Protein AF-A0A0A9GS53-F1 (afdb_monomer)

Radius of gyration: 16.92 Å; Cα contacts (8 Å, |Δi|>4): 33; chains: 1; bounding box: 30×32×38 Å

Solvent-accessible surface area (backbone atoms only — not comparable to full-atom values): 4433 Å² total; per-residue (Å²): 107,62,41,71,25,54,40,73,83,67,80,86,81,84,73,54,71,75,58,45,61,74,72,48,96,61,92,76,92,85,85,85,80,88,52,63,72,59,40,68,78,36,75,82,65,64,56,71,70,57,40,42,40,66,72,48,41,58,80,60,47,66,44,82,86,127

Organism: Arundo donax (NCBI:txid35708)

pLDDT: mean 94.09, std 6.3, range [60.88, 98.56]

Foldseek 3Di:
DCLAFPNVPDDDDDDDPVRVVVVDPDDDDDDDDDCPVVCVVPVVDDDPVVCCVVPPRVVNGPDDDD

Structure (mmCIF, N/CA/C/O backbone):
data_AF-A0A0A9GS53-F1
#
_entry.id   AF-A0A0A9GS53-F1
#
loop_
_atom_site.group_PDB
_atom_site.id
_atom_site.type_symbol
_atom_site.label_atom_id
_atom_site.label_alt_id
_atom_site.label_comp_id
_atom_site.label_asym_id
_atom_site.label_entity_id
_atom_site.label_seq_id
_atom_site.pdbx_PDB_ins_code
_atom_site.Cartn_x
_atom_site.Cartn_y
_atom_site.Cartn_z
_atom_site.occupancy
_atom_site.B_iso_or_equiv
_atom_site.auth_seq_id
_atom_site.auth_comp_id
_atom_site.auth_asym_id
_atom_site.auth_atom_id
_atom_site.pdbx_PDB_model_num
ATOM 1 N N . MET A 1 1 ? -2.887 7.370 -0.134 1.00 93.69 1 MET A N 1
ATOM 2 C CA . MET A 1 1 ? -3.458 6.901 -1.418 1.00 93.69 1 MET A CA 1
ATOM 3 C C . MET A 1 1 ? -4.984 6.897 -1.391 1.00 93.69 1 MET A C 1
ATOM 5 O O . MET A 1 1 ? -5.554 7.699 -2.110 1.00 93.69 1 MET A O 1
ATOM 9 N N . TYR A 1 2 ? -5.658 6.132 -0.523 1.00 96.69 2 TYR A N 1
ATOM 10 C CA . TYR A 1 2 ? -7.133 6.047 -0.518 1.00 96.69 2 TYR A CA 1
ATOM 11 C C . TYR A 1 2 ? -7.871 7.399 -0.530 1.00 96.69 2 TYR A C 1
ATOM 13 O O . TYR A 1 2 ? 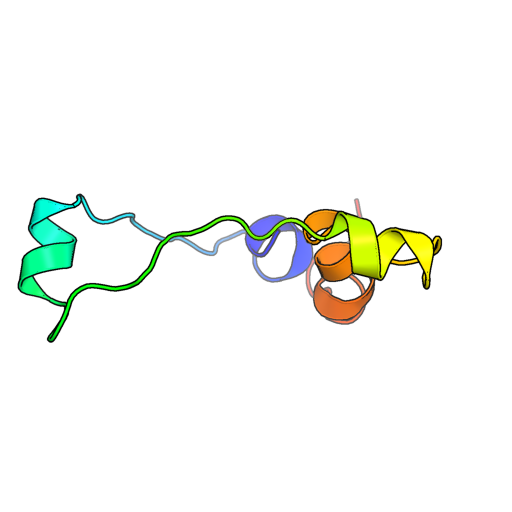-8.688 7.626 -1.416 1.00 96.69 2 TYR A O 1
ATOM 21 N N . LYS A 1 3 ? -7.525 8.341 0.365 1.00 96.50 3 LYS A N 1
ATOM 22 C CA . LYS A 1 3 ? -8.151 9.678 0.354 1.00 96.50 3 LYS A CA 1
ATOM 23 C C . LYS A 1 3 ? -7.988 10.419 -0.971 1.00 96.50 3 LYS A C 1
ATOM 25 O O . LYS A 1 3 ? -8.932 10.995 -1.485 1.00 96.50 3 LYS A O 1
ATOM 30 N N . LYS A 1 4 ? -6.777 10.372 -1.529 1.00 96.31 4 LYS A N 1
ATOM 31 C CA . LYS A 1 4 ? -6.414 11.090 -2.754 1.00 96.31 4 LYS A CA 1
ATOM 32 C C . LYS A 1 4 ? -7.146 10.550 -3.985 1.00 96.31 4 LYS A C 1
ATOM 34 O O . LYS A 1 4 ? -7.519 11.336 -4.840 1.00 96.31 4 LYS A O 1
ATOM 39 N N . TYR A 1 5 ? -7.295 9.230 -4.095 1.00 97.25 5 TYR A N 1
ATOM 40 C CA . TYR A 1 5 ? -7.805 8.602 -5.319 1.00 97.25 5 TYR A CA 1
ATOM 41 C C . TYR A 1 5 ? -9.270 8.154 -5.213 1.00 97.25 5 TYR A C 1
ATOM 43 O O . TYR A 1 5 ? -9.944 8.104 -6.236 1.00 97.25 5 TYR A O 1
ATOM 51 N N . ILE A 1 6 ? -9.776 7.841 -4.013 1.00 97.19 6 ILE A N 1
ATOM 52 C CA . ILE A 1 6 ? -11.087 7.195 -3.818 1.00 97.19 6 ILE A CA 1
ATOM 53 C C . ILE A 1 6 ? -12.078 8.076 -3.046 1.00 97.19 6 ILE A C 1
ATOM 55 O O . ILE A 1 6 ? -13.187 8.282 -3.523 1.00 97.19 6 ILE A O 1
ATOM 59 N N . ASN A 1 7 ? -11.721 8.565 -1.854 1.00 97.06 7 ASN A N 1
ATOM 60 C CA . ASN A 1 7 ? -12.638 9.344 -1.009 1.00 97.06 7 ASN A CA 1
ATOM 61 C C . ASN A 1 7 ? -11.876 10.347 -0.115 1.00 97.06 7 ASN A C 1
ATOM 63 O O . ASN A 1 7 ? -11.344 9.919 0.917 1.00 97.06 7 ASN A O 1
ATOM 67 N N . PRO A 1 8 ? -11.852 11.653 -0.449 1.00 96.50 8 PRO A N 1
ATOM 68 C CA . PRO A 1 8 ? -11.104 12.673 0.293 1.00 96.50 8 PRO A CA 1
ATOM 69 C C . PRO A 1 8 ? -11.527 12.790 1.760 1.00 96.50 8 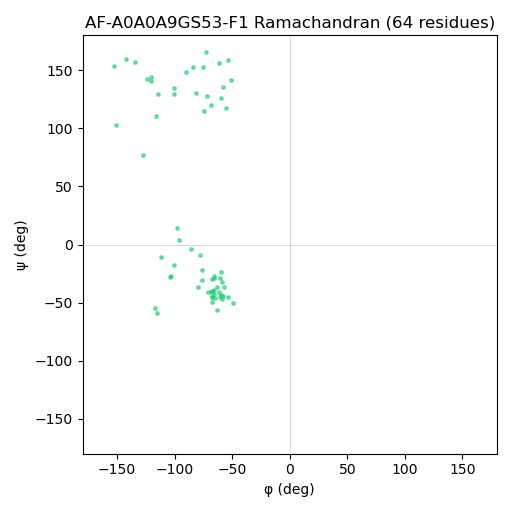PRO A C 1
ATOM 71 O O . PRO A 1 8 ? -10.680 13.010 2.630 1.00 96.50 8 PRO A O 1
ATOM 74 N N . ASP A 1 9 ? -12.807 12.543 2.037 1.00 97.38 9 ASP A N 1
ATOM 75 C CA . ASP A 1 9 ? -13.419 12.690 3.358 1.00 97.38 9 ASP A CA 1
ATOM 76 C C . ASP A 1 9 ? -13.256 11.450 4.243 1.00 97.38 9 ASP A C 1
ATOM 78 O O . ASP A 1 9 ? -13.640 11.465 5.414 1.00 97.38 9 ASP A O 1
ATOM 82 N N . PHE A 1 10 ? -12.664 10.368 3.722 1.00 97.31 10 PHE A N 1
ATOM 83 C CA . PHE A 1 10 ? -12.438 9.148 4.493 1.00 97.31 10 PHE A CA 1
ATOM 84 C C 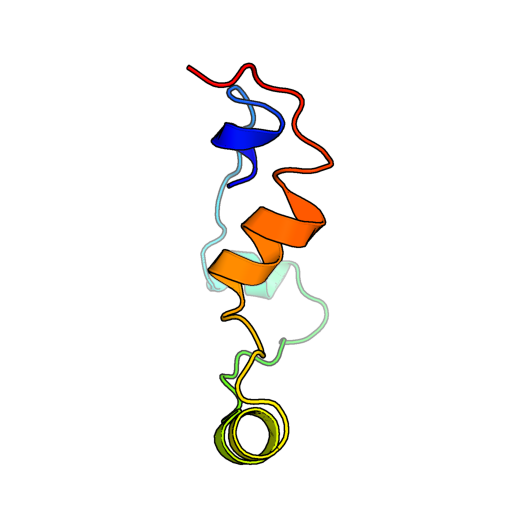. PHE A 1 10 ? -11.600 9.439 5.745 1.00 97.31 10 PHE A C 1
ATOM 86 O O . PHE A 1 10 ? -10.584 10.135 5.679 1.00 97.31 10 PHE A O 1
ATOM 93 N N . LYS A 1 11 ? -11.989 8.884 6.894 1.00 97.06 11 LYS A N 1
ATOM 94 C CA . LYS A 1 11 ? -11.272 9.013 8.171 1.00 97.06 11 LYS A CA 1
ATOM 95 C C . LYS A 1 11 ? -10.951 7.624 8.707 1.00 97.06 11 LYS A C 1
ATOM 97 O O . LYS A 1 11 ? -11.758 6.711 8.583 1.00 97.06 11 LYS A O 1
ATOM 102 N N . TRP A 1 12 ? -9.776 7.485 9.303 1.00 96.12 12 TRP A N 1
ATOM 103 C CA . TRP A 1 12 ? -9.382 6.302 10.058 1.00 96.12 12 TRP A CA 1
ATOM 104 C C . TRP A 1 12 ? -8.731 6.749 11.362 1.00 96.12 12 TRP A C 1
ATOM 106 O O . TRP A 1 12 ? -8.217 7.866 11.456 1.00 96.12 12 TRP A O 1
ATOM 116 N N . THR A 1 13 ? -8.747 5.862 12.345 1.00 95.00 13 THR A N 1
ATOM 117 C CA . THR A 1 13 ? -8.025 6.002 13.607 1.00 95.00 13 THR A CA 1
ATOM 118 C C . THR A 1 13 ? -7.067 4.830 13.729 1.00 95.00 13 THR A C 1
ATOM 120 O O . THR A 1 13 ? -7.393 3.713 13.328 1.00 95.00 13 THR A O 1
ATOM 123 N N . ASN A 1 14 ? -5.871 5.090 14.243 1.00 94.19 14 ASN A N 1
ATOM 124 C CA . ASN A 1 14 ? -4.903 4.037 14.514 1.00 94.19 14 ASN A CA 1
ATOM 125 C C . ASN A 1 14 ? -5.109 3.525 15.936 1.00 94.19 14 ASN A C 1
ATOM 127 O O . ASN A 1 14 ? -5.476 4.300 16.815 1.00 94.19 14 ASN A O 1
ATOM 131 N N . PHE A 1 15 ? -4.831 2.243 16.137 1.00 92.25 15 PHE A N 1
ATOM 132 C CA . PHE A 1 15 ? -4.691 1.669 17.468 1.00 92.25 15 PHE A CA 1
ATOM 133 C C . PHE A 1 15 ? -3.277 1.895 18.002 1.00 92.25 15 PHE A C 1
ATOM 135 O O . PHE A 1 15 ? -2.316 1.932 17.223 1.00 92.25 15 PHE A O 1
ATOM 142 N N . THR A 1 16 ? -3.138 1.959 1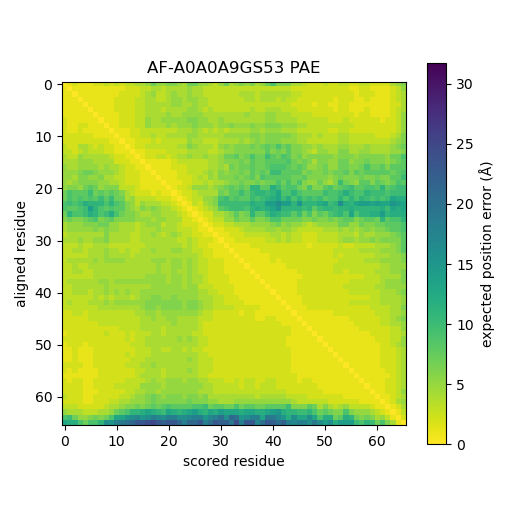9.323 1.00 92.69 16 THR A N 1
ATOM 143 C CA . THR A 1 16 ? -1.865 1.637 19.976 1.00 92.69 16 THR A CA 1
ATOM 144 C C . THR A 1 16 ? -1.617 0.127 19.935 1.00 92.69 16 THR A C 1
ATOM 146 O O . THR A 1 16 ? -2.520 -0.670 19.662 1.00 92.69 16 THR A O 1
ATOM 149 N N . LEU A 1 17 ? -0.385 -0.301 20.211 1.00 87.12 17 LEU A N 1
ATOM 150 C CA . LEU A 1 17 ? -0.069 -1.730 20.266 1.00 87.12 17 LEU A CA 1
ATOM 151 C C . LEU A 1 17 ? -0.841 -2.437 21.391 1.00 87.12 17 LEU A C 1
ATOM 153 O O . LEU A 1 17 ? -1.303 -3.562 21.197 1.00 87.12 17 LEU A O 1
ATOM 157 N N . GLU A 1 18 ? -1.042 -1.776 22.536 1.00 88.62 18 GLU A N 1
ATOM 158 C CA . GLU A 1 18 ? -1.821 -2.322 23.654 1.00 88.62 18 GLU A CA 1
ATOM 159 C C . GLU A 1 18 ? -3.299 -2.485 23.295 1.00 88.62 18 GLU A C 1
ATOM 161 O O . GLU A 1 18 ? -3.930 -3.467 23.686 1.00 88.62 18 GLU A O 1
ATOM 166 N N . GLU A 1 19 ? -3.866 -1.530 22.557 1.00 91.56 19 GLU A N 1
ATOM 167 C CA . GLU A 1 19 ? -5.242 -1.625 22.072 1.00 91.56 19 GLU A CA 1
ATOM 168 C C . GLU A 1 19 ? -5.380 -2.743 21.038 1.00 91.56 19 GLU A C 1
ATOM 170 O O . GLU A 1 19 ? -6.293 -3.563 21.136 1.00 91.56 19 GLU A O 1
ATOM 175 N N . GLN A 1 20 ? -4.441 -2.829 20.090 1.00 88.19 20 GLN A N 1
ATOM 176 C CA . GLN A 1 20 ? -4.432 -3.874 19.070 1.00 88.19 20 GLN A CA 1
ATOM 177 C C . GLN A 1 20 ? -4.356 -5.272 19.701 1.00 88.19 20 GLN A C 1
ATOM 179 O O . GLN A 1 20 ? -5.105 -6.164 19.296 1.00 88.19 20 GLN A O 1
ATOM 184 N N . ALA A 1 21 ? -3.507 -5.458 20.717 1.00 85.69 21 ALA A N 1
ATOM 185 C CA . ALA A 1 21 ? -3.316 -6.734 21.410 1.00 85.69 21 ALA A CA 1
ATOM 186 C C . ALA A 1 21 ? -4.593 -7.267 22.080 1.00 85.69 21 ALA A C 1
ATOM 188 O O . ALA A 1 21 ? -4.760 -8.478 22.191 1.00 85.69 21 ALA A O 1
ATOM 189 N N . LYS A 1 22 ? -5.512 -6.383 22.492 1.00 89.12 22 LYS A N 1
ATOM 190 C CA . LYS A 1 22 ? -6.795 -6.772 23.107 1.00 8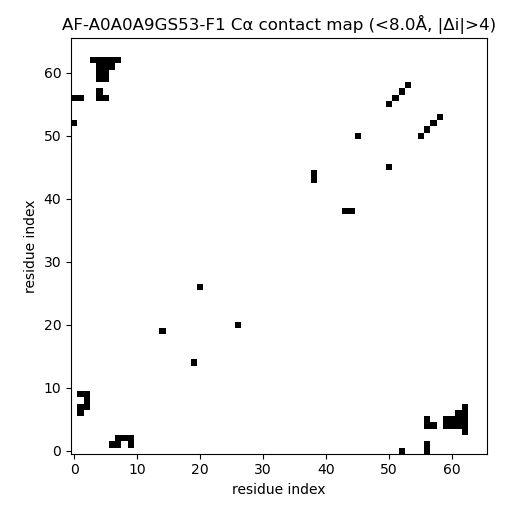9.12 22 LYS A CA 1
ATOM 191 C C . LYS A 1 22 ? -7.820 -7.288 22.096 1.00 89.12 22 LYS A C 1
ATOM 193 O O . LYS A 1 22 ? -8.762 -7.967 22.491 1.00 89.12 22 LYS A O 1
ATOM 198 N N . VAL A 1 23 ? -7.674 -6.933 20.819 1.00 86.69 23 VAL A N 1
ATOM 199 C CA . VAL A 1 23 ? -8.672 -7.209 19.770 1.00 86.69 23 VAL A CA 1
ATOM 200 C C . VAL A 1 23 ? -8.248 -8.370 18.867 1.00 86.69 23 VAL A C 1
ATOM 202 O O . VAL A 1 23 ? -9.094 -9.069 18.310 1.00 86.69 23 VAL A O 1
ATOM 205 N N . ILE A 1 24 ? -6.944 -8.607 18.707 1.00 84.88 24 ILE A N 1
ATOM 206 C CA . ILE A 1 24 ? -6.441 -9.712 17.884 1.00 84.88 24 ILE A CA 1
ATOM 207 C C . ILE A 1 24 ? -6.471 -11.040 18.656 1.00 84.88 24 ILE A C 1
ATOM 209 O O . ILE A 1 24 ? -5.942 -11.150 19.754 1.00 84.88 24 ILE A O 1
ATOM 213 N N . VAL A 1 25 ? -7.035 -12.086 18.043 1.00 85.94 25 VAL A N 1
ATOM 214 C CA . VAL A 1 25 ? -7.067 -13.449 18.622 1.00 85.94 25 VAL A CA 1
ATOM 215 C C . VAL A 1 25 ? -5.659 -14.057 18.732 1.00 85.94 25 VAL A C 1
ATOM 217 O O . VAL A 1 25 ? -5.402 -14.899 19.586 1.00 85.94 25 VAL A O 1
ATOM 220 N N . ALA A 1 26 ? -4.739 -13.628 17.865 1.00 85.69 26 ALA A N 1
ATOM 221 C CA . ALA A 1 26 ? -3.333 -14.012 17.897 1.00 85.69 26 ALA A CA 1
ATOM 222 C C . ALA A 1 26 ? -2.460 -12.905 17.273 1.00 85.69 26 ALA A C 1
ATOM 224 O O . ALA A 1 26 ? -2.949 -12.192 16.385 1.00 85.69 26 ALA A O 1
ATOM 225 N N . PRO A 1 27 ? -1.173 -12.791 17.663 1.00 82.31 27 PRO A N 1
ATOM 226 C CA . PRO A 1 27 ? -0.219 -11.882 17.032 1.00 82.31 27 PRO 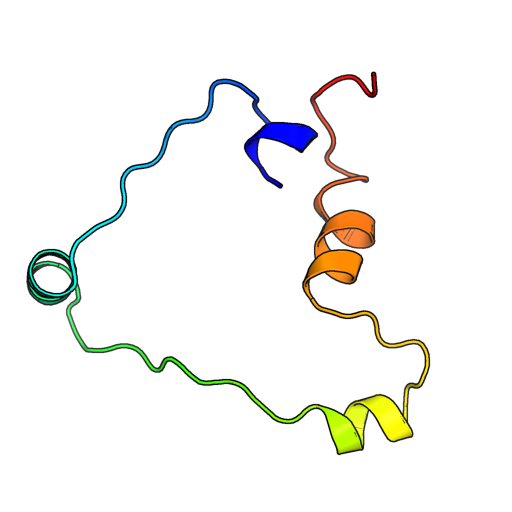A CA 1
ATOM 227 C C . PRO A 1 27 ? -0.120 -12.072 15.510 1.00 82.31 27 PRO A C 1
ATOM 229 O O . PRO A 1 27 ? -0.478 -13.116 14.956 1.00 82.31 27 PRO A O 1
ATOM 232 N N . ARG A 1 28 ? 0.369 -11.044 14.812 1.00 87.94 28 ARG A N 1
ATOM 233 C CA . ARG A 1 28 ? 0.573 -11.047 13.356 1.00 87.94 28 ARG A CA 1
ATOM 234 C C . ARG A 1 28 ? 2.042 -10.80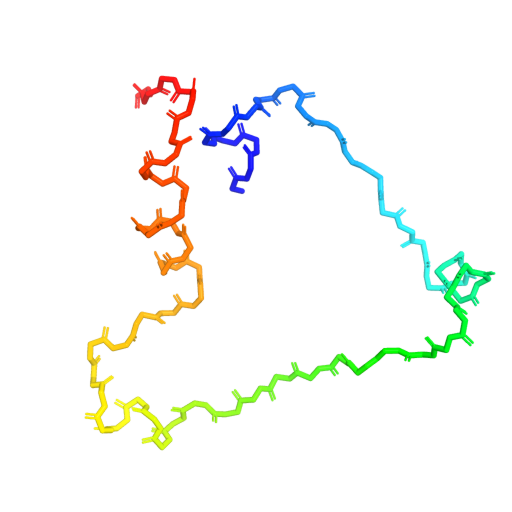4 13.037 1.00 87.94 28 ARG A C 1
ATOM 236 O O . ARG A 1 28 ? 2.705 -10.038 13.731 1.00 87.94 28 ARG A O 1
ATOM 243 N N . SER A 1 29 ? 2.539 -11.457 11.990 1.00 91.50 29 SER A N 1
ATOM 244 C CA . SER A 1 29 ? 3.901 -11.222 11.514 1.00 91.50 29 SER A CA 1
ATOM 245 C C . SER A 1 29 ? 3.981 -9.859 10.831 1.00 91.50 29 SER A C 1
ATOM 247 O O . SER A 1 29 ? 3.190 -9.573 9.935 1.00 91.50 29 SER A O 1
ATOM 249 N N . ASN A 1 30 ? 4.945 -9.044 11.250 1.00 92.12 30 ASN A N 1
ATOM 250 C CA . ASN A 1 30 ? 5.347 -7.828 10.557 1.00 92.12 30 ASN A CA 1
ATOM 251 C C . ASN A 1 30 ? 6.792 -8.038 10.110 1.00 92.12 30 ASN A C 1
ATOM 253 O O . ASN A 1 30 ? 7.685 -8.141 10.948 1.00 92.12 30 ASN A O 1
ATOM 257 N N . ASN A 1 31 ? 7.004 -8.174 8.805 1.00 95.69 31 ASN A N 1
ATOM 258 C CA . ASN A 1 31 ? 8.313 -8.414 8.215 1.00 95.69 31 ASN A CA 1
ATOM 259 C C . ASN A 1 31 ? 8.449 -7.640 6.901 1.00 95.69 31 ASN A C 1
ATOM 261 O O . ASN A 1 31 ? 7.455 -7.247 6.289 1.00 95.69 31 ASN A O 1
ATOM 265 N N . GLU A 1 32 ? 9.691 -7.430 6.489 1.00 96.81 32 GLU A N 1
ATOM 266 C CA . GLU A 1 32 ? 10.052 -6.967 5.157 1.00 96.81 32 GLU A CA 1
ATOM 267 C C . GLU A 1 32 ? 10.813 -8.106 4.481 1.00 96.81 32 GLU A C 1
ATOM 269 O O . GLU A 1 32 ? 11.722 -8.687 5.075 1.00 96.81 32 GLU A O 1
ATOM 274 N N . MET A 1 33 ? 10.407 -8.471 3.268 1.00 97.12 33 MET A N 1
ATOM 275 C CA . MET A 1 33 ? 11.053 -9.542 2.514 1.00 97.12 33 MET A CA 1
ATOM 276 C C . MET A 1 33 ? 12.000 -8.946 1.481 1.00 97.12 33 MET A C 1
ATOM 278 O O . MET A 1 33 ? 11.615 -8.040 0.740 1.00 97.12 33 MET A O 1
ATOM 282 N N . ASP A 1 34 ? 13.205 -9.503 1.381 1.00 97.75 34 ASP A N 1
ATOM 283 C CA . ASP A 1 34 ? 14.133 -9.143 0.317 1.00 97.75 34 ASP A CA 1
ATOM 284 C C . ASP A 1 34 ? 13.609 -9.630 -1.043 1.00 97.75 34 ASP A C 1
ATOM 286 O O . ASP A 1 34 ? 13.400 -10.823 -1.273 1.00 97.75 34 ASP A O 1
ATOM 290 N N . ALA A 1 35 ? 13.405 -8.683 -1.955 1.00 97.50 35 ALA A N 1
ATOM 291 C CA . ALA A 1 35 ? 12.940 -8.943 -3.309 1.00 97.50 35 ALA A CA 1
ATOM 292 C C . ALA A 1 35 ? 14.086 -9.040 -4.332 1.00 97.50 35 ALA A C 1
ATOM 294 O O . ALA A 1 35 ? 13.804 -9.190 -5.521 1.00 97.50 35 ALA A O 1
ATOM 295 N N . SER A 1 36 ? 15.358 -8.972 -3.915 1.00 97.94 36 SER A N 1
ATOM 296 C CA . SER A 1 36 ? 16.522 -8.882 -4.814 1.00 97.94 36 SER A CA 1
ATOM 297 C C . SER A 1 36 ? 16.558 -9.990 -5.865 1.00 97.94 36 SER A C 1
ATOM 299 O O . SER A 1 36 ? 16.721 -9.705 -7.050 1.00 97.94 36 SER A O 1
ATOM 301 N N . LYS A 1 37 ? 16.313 -11.247 -5.464 1.00 98.44 37 LYS A N 1
ATOM 302 C CA . LYS A 1 37 ? 16.256 -12.381 -6.403 1.00 98.44 37 LYS A CA 1
ATOM 303 C C . LYS A 1 37 ? 15.155 -12.206 -7.454 1.00 98.44 37 LYS A C 1
ATOM 305 O O . LYS A 1 37 ? 15.392 -12.432 -8.631 1.00 98.44 37 LYS A O 1
ATOM 310 N N . LEU A 1 38 ? 13.958 -11.798 -7.034 1.00 98.31 38 LEU A N 1
ATOM 311 C CA . LEU A 1 38 ? 12.825 -11.612 -7.942 1.00 98.31 38 LEU A CA 1
ATOM 312 C C . LEU A 1 38 ? 13.052 -10.420 -8.880 1.00 98.31 38 LEU A C 1
ATOM 314 O O . LEU A 1 38 ? 12.756 -10.495 -10.064 1.00 98.31 38 LEU A O 1
ATOM 318 N N . LYS A 1 39 ? 13.610 -9.327 -8.357 1.00 97.75 39 LYS A N 1
ATOM 319 C CA . LYS A 1 39 ? 13.907 -8.110 -9.113 1.00 97.75 39 LYS A CA 1
ATOM 320 C C . LYS A 1 39 ? 15.019 -8.314 -10.146 1.00 97.75 39 LYS A C 1
ATOM 322 O O . LYS A 1 39 ? 15.003 -7.638 -11.168 1.00 97.75 39 LYS A O 1
ATOM 327 N N . ALA A 1 40 ? 15.957 -9.227 -9.888 1.00 98.31 40 ALA A N 1
ATOM 328 C CA . ALA A 1 40 ? 16.986 -9.608 -10.852 1.00 98.31 40 ALA A CA 1
ATOM 329 C C . ALA A 1 40 ? 16.386 -10.309 -12.083 1.00 98.31 40 ALA A C 1
ATOM 331 O O . ALA A 1 40 ? 16.763 -9.982 -13.204 1.00 98.31 40 ALA A O 1
ATOM 332 N N . GLU A 1 41 ? 15.423 -11.212 -11.874 1.00 98.56 41 GLU A N 1
ATOM 333 C CA . GLU A 1 41 ? 14.725 -11.917 -12.962 1.00 98.56 41 GLU A CA 1
ATOM 334 C C . GLU A 1 41 ? 13.677 -11.039 -13.665 1.00 98.56 41 GLU A C 1
ATOM 336 O O . GLU A 1 41 ? 13.445 -11.192 -14.861 1.00 98.56 41 GLU A O 1
ATOM 341 N N . PHE A 1 42 ? 13.069 -10.092 -12.941 1.00 98.31 42 PHE A N 1
ATOM 342 C CA . PHE A 1 42 ? 12.038 -9.184 -13.457 1.00 98.31 42 PHE A CA 1
ATOM 343 C C . PHE A 1 42 ? 12.397 -7.715 -13.163 1.00 98.31 42 PHE A C 1
ATOM 345 O O . PHE A 1 42 ? 11.850 -7.109 -12.227 1.00 98.31 42 PHE A O 1
ATOM 352 N N . PRO A 1 43 ? 13.327 -7.105 -13.927 1.00 97.75 43 PRO A N 1
ATOM 353 C CA . PRO A 1 43 ? 13.793 -5.737 -13.688 1.00 97.75 43 PRO A CA 1
ATOM 354 C C . PRO A 1 43 ? 12.689 -4.674 -13.751 1.00 97.75 43 PRO A C 1
ATOM 356 O O . PRO A 1 43 ? 12.803 -3.620 -13.123 1.00 97.75 43 PRO A O 1
ATOM 359 N N . GLU A 1 44 ? 11.588 -4.940 -14.444 1.00 98.00 44 G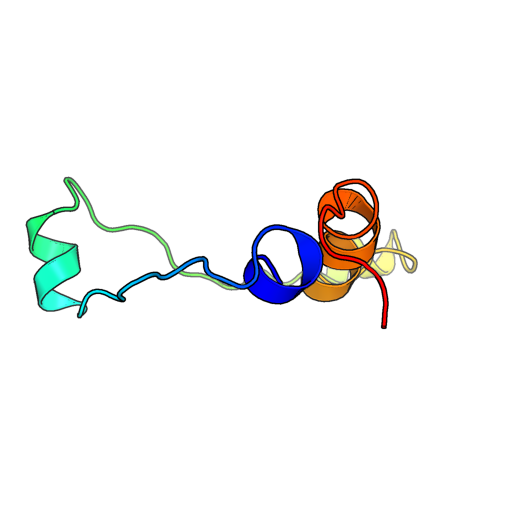LU A N 1
ATOM 360 C CA . GLU A 1 44 ? 10.406 -4.086 -14.555 1.00 98.00 44 GLU A CA 1
ATOM 361 C C . GLU A 1 44 ? 9.486 -4.127 -13.323 1.00 98.00 44 GLU A C 1
ATOM 363 O O . GLU A 1 44 ? 8.576 -3.300 -13.217 1.00 98.00 44 GLU A O 1
ATOM 368 N N . LEU A 1 45 ? 9.720 -5.046 -12.373 1.00 97.81 45 LEU A N 1
ATOM 369 C CA . LEU A 1 45 ? 8.907 -5.194 -11.162 1.00 97.81 45 LEU A CA 1
ATOM 370 C C . LEU A 1 45 ? 8.823 -3.872 -10.391 1.00 97.81 45 LEU A C 1
ATOM 372 O O . LEU A 1 45 ? 9.823 -3.352 -9.900 1.00 97.81 45 LEU A O 1
ATOM 376 N N . LEU A 1 46 ? 7.625 -3.323 -10.242 1.00 98.06 46 LEU A N 1
ATOM 377 C CA . LEU A 1 46 ? 7.443 -2.048 -9.555 1.00 98.06 46 LEU A CA 1
ATOM 378 C C . LEU A 1 46 ? 7.559 -2.191 -8.033 1.00 98.06 46 LEU A C 1
ATOM 380 O O . LEU A 1 46 ? 7.226 -3.231 -7.462 1.00 98.06 46 LEU A O 1
ATOM 384 N N . SER A 1 47 ? 7.966 -1.106 -7.366 1.00 97.75 47 SER A N 1
ATOM 385 C CA . SER A 1 47 ? 7.841 -1.006 -5.911 1.00 97.75 47 SER A CA 1
ATOM 386 C C . SER A 1 47 ? 6.366 -1.089 -5.504 1.00 97.75 47 SER A C 1
ATOM 388 O O . SER A 1 47 ? 5.473 -0.749 -6.288 1.00 97.75 47 SER A O 1
ATOM 390 N N . ILE A 1 48 ? 6.079 -1.495 -4.262 1.00 97.81 48 ILE A N 1
ATOM 391 C CA . ILE A 1 48 ? 4.688 -1.644 -3.810 1.00 97.81 48 ILE A CA 1
ATOM 392 C C . ILE A 1 48 ? 3.886 -0.343 -3.950 1.00 97.81 48 ILE A C 1
ATOM 394 O O . ILE A 1 48 ? 2.719 -0.379 -4.330 1.00 97.81 48 ILE A O 1
ATOM 398 N N . LYS A 1 49 ? 4.503 0.820 -3.702 1.00 97.81 49 LYS A N 1
ATOM 399 C CA . LYS A 1 49 ? 3.810 2.111 -3.801 1.00 97.81 49 LYS A CA 1
ATOM 400 C C . LYS A 1 49 ? 3.440 2.438 -5.247 1.00 97.81 49 LYS A C 1
ATOM 402 O O . LYS A 1 49 ? 2.300 2.822 -5.496 1.00 97.81 49 LYS A O 1
ATOM 407 N N . ASP A 1 50 ? 4.364 2.240 -6.180 1.00 98.19 50 ASP A N 1
ATOM 408 C CA . ASP A 1 50 ? 4.138 2.549 -7.597 1.00 98.19 50 ASP A CA 1
ATOM 409 C C . ASP A 1 50 ? 3.156 1.558 -8.226 1.00 98.19 50 ASP A C 1
ATOM 411 O O . ASP A 1 50 ? 2.243 1.957 -8.947 1.00 98.19 50 ASP A O 1
ATOM 415 N N . SER A 1 51 ? 3.290 0.273 -7.882 1.00 98.38 51 SER A N 1
ATOM 416 C CA . SER A 1 51 ? 2.372 -0.786 -8.305 1.00 98.38 51 SER A CA 1
ATOM 417 C C . SER A 1 51 ? 0.939 -0.508 -7.842 1.00 98.38 51 SER A C 1
ATOM 419 O O . SER A 1 51 ? 0.008 -0.543 -8.647 1.00 98.38 51 SER A O 1
ATOM 421 N N . LEU A 1 52 ? 0.755 -0.141 -6.565 1.00 98.50 52 LEU A N 1
ATOM 422 C CA . LEU A 1 52 ? -0.557 0.226 -6.027 1.00 98.50 52 LEU A CA 1
ATOM 423 C C . LEU A 1 52 ? -1.144 1.453 -6.730 1.00 98.50 52 LEU A C 1
ATOM 425 O O . LEU A 1 52 ? -2.343 1.478 -6.998 1.00 98.50 52 LEU A O 1
ATOM 429 N N . VAL A 1 53 ? -0.340 2.475 -7.035 1.00 98.00 53 VAL A N 1
ATOM 430 C CA . VAL A 1 53 ? -0.834 3.648 -7.770 1.00 98.00 53 VAL A CA 1
ATOM 431 C C . VAL A 1 53 ? -1.293 3.244 -9.168 1.00 98.00 53 VAL A C 1
ATOM 433 O O . VAL A 1 53 ? -2.465 3.438 -9.484 1.00 98.00 53 VAL A O 1
ATOM 436 N N . LYS A 1 54 ? -0.411 2.617 -9.951 1.00 98.25 54 LYS A N 1
ATOM 437 C CA . LYS A 1 54 ? -0.649 2.286 -11.361 1.00 98.25 54 LYS A CA 1
ATOM 438 C C . LYS A 1 54 ? -1.781 1.282 -11.567 1.00 98.25 54 LYS A C 1
ATOM 440 O O . LYS A 1 54 ? -2.609 1.462 -12.452 1.00 98.25 54 LYS A O 1
ATOM 445 N N . TYR A 1 55 ? -1.806 0.207 -10.782 1.00 98.38 55 TYR A N 1
ATOM 446 C CA . TYR A 1 55 ? -2.711 -0.918 -11.034 1.00 98.38 55 TYR A CA 1
ATOM 447 C C . TYR A 1 55 ? -3.961 -0.921 -10.151 1.00 98.38 55 TYR A C 1
ATOM 449 O O . TYR A 1 55 ? -4.935 -1.581 -10.500 1.00 98.38 55 TYR A O 1
ATOM 457 N N . VAL A 1 56 ? -3.973 -0.186 -9.031 1.00 98.12 56 VAL A N 1
ATOM 458 C CA . VAL A 1 56 ? -5.123 -0.166 -8.110 1.00 98.12 56 VAL A CA 1
ATOM 459 C C . VAL A 1 56 ? -5.768 1.211 -8.048 1.00 98.12 56 VAL A C 1
ATOM 461 O O . VAL A 1 56 ? -6.951 1.343 -8.350 1.00 98.12 56 VAL A O 1
ATOM 464 N N . PHE A 1 57 ? -5.032 2.250 -7.663 1.00 97.94 57 PHE A N 1
ATOM 465 C CA . PHE A 1 57 ? -5.642 3.542 -7.348 1.00 97.94 57 PHE A CA 1
ATOM 466 C C . PHE A 1 57 ? -5.979 4.392 -8.573 1.00 97.94 57 PHE A C 1
ATOM 468 O O . PHE A 1 57 ? -7.002 5.073 -8.555 1.00 97.94 57 PHE A O 1
ATOM 475 N N . GLU A 1 58 ? -5.160 4.371 -9.622 1.00 96.50 58 GLU A N 1
ATOM 476 C CA . GLU A 1 58 ? -5.451 5.093 -10.864 1.00 96.50 58 GLU A CA 1
ATOM 477 C C . GLU A 1 58 ? -6.653 4.509 -11.614 1.00 96.50 58 GLU A C 1
ATOM 479 O O . GLU A 1 58 ? -7.568 5.284 -11.902 1.00 96.50 58 GLU A O 1
ATOM 484 N N . PRO A 1 59 ? -6.749 3.183 -11.852 1.00 97.69 59 PRO A N 1
ATOM 485 C CA . PRO A 1 59 ? -7.893 2.610 -12.562 1.00 97.69 59 PRO A CA 1
ATOM 486 C C . PRO A 1 59 ? -9.210 2.744 -11.789 1.00 97.69 59 PRO A C 1
ATOM 488 O O . PRO A 1 59 ? -10.274 2.833 -12.390 1.00 97.69 59 PRO A O 1
ATOM 491 N N . ASN A 1 60 ? -9.146 2.778 -10.453 1.00 97.50 60 ASN A N 1
ATOM 492 C CA . ASN A 1 60 ? -10.322 2.900 -9.586 1.00 97.50 60 ASN A CA 1
ATOM 493 C C . ASN A 1 60 ? -10.579 4.337 -9.110 1.00 97.50 60 ASN A C 1
ATOM 495 O O . ASN A 1 60 ? -11.329 4.536 -8.150 1.00 97.50 60 ASN A O 1
ATOM 499 N N . ARG A 1 61 ? -9.942 5.341 -9.721 1.00 97.44 61 ARG A N 1
ATOM 500 C CA . ARG A 1 61 ? -10.040 6.732 -9.276 1.00 97.44 61 ARG A CA 1
ATOM 501 C C . ARG A 1 61 ? -11.494 7.216 -9.306 1.00 97.44 61 ARG A C 1
ATOM 503 O O . ARG A 1 61 ? -12.156 7.179 -10.336 1.00 97.44 61 ARG A O 1
ATOM 510 N N . LYS A 1 62 ? -11.957 7.737 -8.170 1.00 96.12 62 LYS A N 1
ATOM 511 C CA . LYS A 1 62 ? -13.271 8.388 -8.002 1.00 96.12 62 LYS A CA 1
ATOM 512 C C . LYS A 1 62 ? -13.162 9.889 -7.732 1.00 96.12 62 LYS A C 1
ATOM 514 O O . LYS A 1 62 ? -14.164 10.592 -7.767 1.00 96.12 62 LYS A O 1
ATOM 519 N N . VAL A 1 63 ? -11.950 10.371 -7.458 1.00 94.19 63 VAL A N 1
ATOM 520 C CA . VAL A 1 63 ? -11.653 11.784 -7.197 1.00 94.19 63 VAL A CA 1
ATOM 521 C C . VAL A 1 63 ? -11.061 12.422 -8.456 1.00 94.19 63 VAL A C 1
ATOM 523 O O . VAL A 1 63 ? -10.097 11.862 -8.991 1.00 94.19 63 VAL A O 1
ATOM 526 N N . PRO A 1 64 ? -11.571 13.577 -8.927 1.00 87.12 64 PRO A N 1
ATOM 527 C CA . PRO A 1 64 ? -11.011 14.281 -10.079 1.00 87.12 64 PRO A CA 1
ATOM 528 C C . PRO A 1 64 ? -9.496 14.489 -9.949 1.00 87.12 64 PRO A C 1
ATOM 530 O O . PRO A 1 64 ? -8.973 14.715 -8.857 1.00 87.12 64 PRO A O 1
ATOM 533 N N . ALA A 1 65 ? -8.768 14.353 -11.058 1.00 78.38 65 ALA A N 1
ATOM 534 C CA . ALA A 1 65 ? -7.377 14.782 -11.095 1.00 78.38 65 ALA A CA 1
ATOM 535 C C . ALA A 1 65 ? -7.362 16.312 -11.161 1.00 78.38 65 ALA A C 1
ATOM 537 O O . ALA A 1 65 ? -7.880 16.876 -12.121 1.00 78.38 65 ALA A O 1
A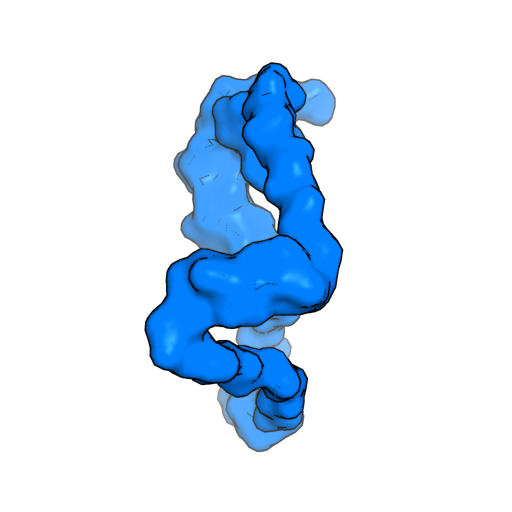TOM 538 N N . ASN A 1 66 ? -6.831 16.946 -10.114 1.00 60.88 66 ASN A N 1
ATOM 539 C CA . ASN A 1 66 ? -6.476 18.364 -10.143 1.00 60.88 66 ASN A CA 1
ATOM 540 C C . ASN A 1 66 ? -5.230 18.577 -11.000 1.00 60.88 66 ASN A C 1
ATOM 542 O O . ASN A 1 66 ? -4.351 17.680 -10.958 1.00 60.88 66 ASN A O 1
#

Sequence (66 aa):
MYKKYINPDFKWTNFTLEEQAKVIVAPRSNNEMDASKLKAEFPELLSIKDSLVKYVFEPNRKVPAN

Mean predicted aligned error: 4.09 Å

Secondary structure (DSSP, 8-state):
-HHHHT-TT----PPPHHHHHHH-SS---------HHHHHH-TTPPPHHHHIIIIIITTT--S---